Protein AF-A0A8S3DVE0-F1 (afdb_monomer)

Radius of gyrati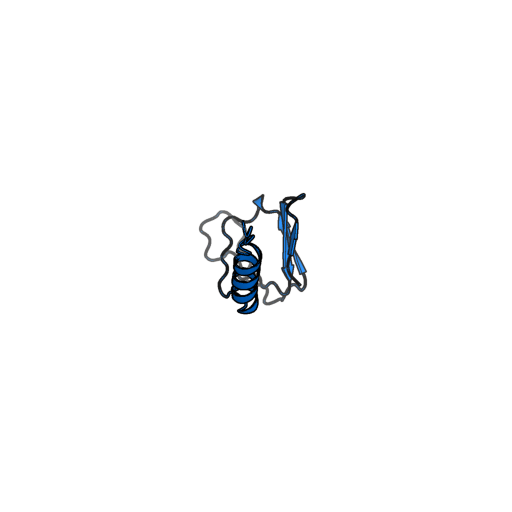on: 20.72 Å; Cα contacts (8 Å, |Δi|>4): 73; chains: 1; bounding box: 64×49×23 Å

Sequence (79 aa):
MSGVDKKNELTVLGNVECFGTENRVENVTTSNTTATVIPIMQFANSDIQVLNVVHEHPAVKSLGNILVQSSSSPHKKSH

InterPro domains:
  IPR010920 LSM domain superfamily [SSF50182] (2-56)

Secondary structure (DSSP, 8-state):
--EEETTTTEEEEEEE----STT--SS----------EEEEEEEGGG-S----S---HHHHHHHHHHHHHT--------

Foldseek 3Di:
DWDADPVQQKTKDAFDFDCWCVPPPDPDDGDHGDRDGDGMDMDRNVVDPDDDDPDDDVVVVVVVVVVVVVVPDDPPPDD

Solvent-accessible surface area (backbone atoms only — not comparable to full-atom values): 5304 Å² total; per-residue (Å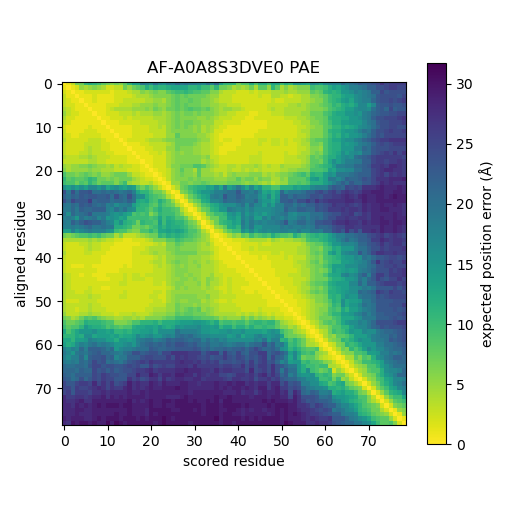²): 110,70,53,74,42,81,90,80,44,34,40,38,40,34,66,41,70,52,84,55,47,82,89,53,98,59,103,60,85,77,45,78,54,53,98,52,72,38,65,69,48,78,40,53,54,87,76,53,90,78,88,83,87,90,75,82,61,70,67,61,61,51,52,55,54,54,60,56,56,73,74,65,73,82,82,79,79,76,129

Nearest PDB structures (foldseek):
  3jcr-assembly1_o  TM=4.709E-01  e=7.405E+00  Homo sapiens

Organism: NCBI:txid392030

Structure (mmCIF, N/CA/C/O backbone):
data_AF-A0A8S3DVE0-F1
#
_entry.id   AF-A0A8S3DVE0-F1
#
loop_
_atom_site.group_PDB
_atom_site.id
_atom_site.type_symbol
_atom_site.label_atom_id
_atom_site.label_alt_id
_atom_site.label_comp_id
_atom_site.label_asym_id
_atom_site.label_entity_id
_atom_site.label_seq_id
_atom_site.pdbx_PDB_ins_code
_atom_site.Cartn_x
_atom_site.Cartn_y
_atom_site.Cartn_z
_atom_site.occupancy
_atom_site.B_iso_or_equiv
_atom_site.auth_seq_id
_atom_site.auth_comp_id
_atom_site.auth_asym_id
_atom_site.auth_atom_id
_atom_site.pdbx_PDB_model_num
ATOM 1 N N . MET A 1 1 ? 0.610 -11.711 1.790 1.00 64.12 1 MET A N 1
ATOM 2 C CA . MET A 1 1 ? -0.815 -11.859 2.161 1.00 64.12 1 MET A CA 1
ATOM 3 C C . MET A 1 1 ? -1.421 -10.468 2.121 1.00 64.12 1 MET A C 1
ATOM 5 O O . MET A 1 1 ? -0.815 -9.581 2.701 1.00 64.12 1 MET A O 1
ATOM 9 N N . SER A 1 2 ? -2.531 -10.270 1.410 1.00 84.69 2 SER A N 1
ATOM 10 C CA . SER A 1 2 ? -3.200 -8.963 1.295 1.00 84.69 2 SER A CA 1
ATOM 11 C C . SER A 1 2 ? -4.675 -9.109 1.664 1.00 84.69 2 SER A C 1
ATOM 13 O O . SER A 1 2 ? -5.242 -10.188 1.478 1.00 84.69 2 SER A O 1
ATOM 15 N N . GLY A 1 3 ? -5.293 -8.055 2.192 1.00 90.75 3 GLY A N 1
ATOM 16 C CA . GLY A 1 3 ? -6.678 -8.088 2.657 1.00 90.75 3 GLY A CA 1
ATOM 17 C C . GLY A 1 3 ? -7.266 -6.698 2.884 1.00 90.75 3 GLY A C 1
ATOM 18 O O . GLY A 1 3 ? -6.537 -5.712 2.961 1.00 90.75 3 GLY A O 1
ATOM 19 N N . VAL A 1 4 ? -8.594 -6.634 2.984 1.00 92.12 4 VAL A N 1
ATOM 20 C CA . VAL A 1 4 ? -9.352 -5.396 3.214 1.00 92.12 4 VAL A CA 1
ATOM 21 C C . VAL A 1 4 ? -10.230 -5.576 4.445 1.00 92.12 4 VAL A C 1
ATOM 23 O O . VAL A 1 4 ? -11.057 -6.488 4.490 1.00 92.12 4 VAL A O 1
ATOM 26 N N . ASP A 1 5 ? -10.076 -4.684 5.418 1.00 93.38 5 ASP A N 1
ATOM 27 C CA . ASP A 1 5 ? -10.963 -4.563 6.569 1.00 93.38 5 ASP A CA 1
ATOM 28 C C . ASP A 1 5 ? -11.949 -3.420 6.320 1.00 93.38 5 ASP A C 1
ATOM 30 O O . ASP A 1 5 ? -11.635 -2.241 6.475 1.00 93.38 5 ASP A O 1
ATOM 34 N N . LYS A 1 6 ? -13.170 -3.782 5.921 1.00 92.50 6 LYS A N 1
ATOM 35 C CA . LYS A 1 6 ? -14.234 -2.812 5.637 1.00 92.50 6 LYS A CA 1
ATOM 36 C C . LYS A 1 6 ? -14.766 -2.117 6.889 1.00 92.50 6 LYS A C 1
ATOM 38 O O . LYS A 1 6 ? -15.352 -1.052 6.762 1.00 92.50 6 LYS A O 1
ATOM 43 N N . LYS A 1 7 ? -14.625 -2.727 8.071 1.00 94.25 7 LYS A N 1
ATOM 44 C CA . LYS A 1 7 ? -15.169 -2.172 9.317 1.00 94.25 7 LYS A CA 1
ATOM 45 C C . LYS A 1 7 ? -14.296 -1.034 9.824 1.00 94.25 7 LYS A C 1
ATOM 47 O O . LYS A 1 7 ? -14.822 -0.031 10.288 1.00 94.25 7 LYS A O 1
ATOM 52 N N . ASN A 1 8 ? -12.983 -1.228 9.754 1.00 94.62 8 ASN A N 1
ATOM 53 C CA . ASN A 1 8 ? -12.007 -0.255 10.234 1.00 94.62 8 ASN A CA 1
ATOM 54 C C . ASN A 1 8 ? -11.430 0.616 9.106 1.00 94.62 8 ASN A C 1
ATOM 56 O O . ASN A 1 8 ? -10.577 1.452 9.370 1.00 94.62 8 ASN A O 1
ATOM 60 N N . GLU A 1 9 ? -11.883 0.408 7.866 1.00 95.94 9 GLU A N 1
ATOM 61 C CA . GLU A 1 9 ? -11.437 1.128 6.667 1.00 95.94 9 GLU A CA 1
ATOM 62 C C . GLU A 1 9 ? -9.922 1.031 6.439 1.00 95.94 9 GLU A C 1
ATOM 64 O O . GLU A 1 9 ? -9.242 2.018 6.155 1.00 95.94 9 GLU A O 1
ATOM 69 N N . LEU A 1 10 ? -9.395 -0.193 6.554 1.00 96.00 10 LEU A N 1
ATOM 70 C CA . LEU A 1 10 ? -7.969 -0.484 6.413 1.00 96.00 10 LEU A CA 1
ATOM 71 C C . LEU A 1 10 ? -7.717 -1.419 5.235 1.00 96.00 10 LEU A C 1
ATOM 73 O O . LEU A 1 10 ? -8.445 -2.390 5.010 1.00 96.00 10 LEU A O 1
ATOM 77 N N . THR A 1 11 ? -6.613 -1.174 4.542 1.00 95.62 11 THR A N 1
ATOM 78 C CA . THR A 1 11 ? -6.088 -2.057 3.502 1.00 95.62 11 THR A CA 1
ATOM 79 C C . THR A 1 11 ? -4.717 -2.565 3.926 1.00 95.62 11 THR A C 1
ATOM 81 O O . THR A 1 11 ? -3.840 -1.790 4.301 1.00 95.62 11 THR A O 1
ATOM 84 N N . VAL A 1 12 ? -4.521 -3.882 3.876 1.00 95.50 12 VAL A N 1
ATOM 85 C CA . VAL A 1 12 ? -3.247 -4.535 4.194 1.00 95.50 12 VAL A CA 1
ATOM 86 C C . VAL A 1 12 ? -2.667 -5.122 2.919 1.00 95.50 12 VAL A C 1
ATOM 88 O O . VAL A 1 12 ? -3.319 -5.923 2.244 1.00 95.50 12 VAL A O 1
ATOM 91 N N . LEU A 1 13 ? -1.429 -4.748 2.606 1.00 94.62 13 LEU A N 1
ATOM 92 C CA . LEU A 1 13 ? -0.678 -5.243 1.458 1.00 94.62 13 LEU A CA 1
ATOM 93 C C . LEU A 1 13 ? 0.562 -6.000 1.935 1.00 94.62 13 LEU A C 1
ATOM 95 O O . LEU A 1 13 ? 1.250 -5.573 2.861 1.00 94.62 13 LEU A O 1
ATOM 99 N N . GLY A 1 14 ? 0.845 -7.131 1.293 1.00 94.25 14 GLY A N 1
ATOM 100 C CA . GLY A 1 14 ? 2.086 -7.872 1.508 1.00 94.25 14 GLY A CA 1
ATOM 101 C C . GLY A 1 14 ? 3.117 -7.598 0.416 1.00 94.25 14 GLY A C 1
ATOM 102 O O . GLY A 1 14 ? 2.733 -7.358 -0.725 1.00 94.25 14 GLY A O 1
ATOM 103 N N . ASN A 1 15 ? 4.402 -7.724 0.759 1.00 93.75 15 ASN A N 1
ATOM 104 C CA . ASN A 1 15 ? 5.548 -7.537 -0.143 1.00 93.75 15 ASN A CA 1
ATOM 105 C C . ASN A 1 15 ? 5.517 -6.183 -0.876 1.00 93.75 15 ASN A C 1
ATOM 107 O O . ASN A 1 15 ? 5.532 -6.129 -2.104 1.00 93.75 15 ASN A O 1
ATOM 111 N N . VAL A 1 16 ? 5.426 -5.095 -0.114 1.00 92.38 16 VAL A N 1
ATOM 112 C CA . VAL A 1 16 ? 5.325 -3.729 -0.641 1.00 92.38 16 VAL A CA 1
ATOM 113 C C . VAL A 1 16 ? 6.711 -3.147 -0.887 1.00 92.38 16 VAL A C 1
ATOM 115 O O . VAL A 1 16 ? 7.596 -3.276 -0.047 1.00 92.38 16 VAL A O 1
ATOM 118 N N . GLU A 1 17 ? 6.878 -2.465 -2.013 1.00 92.06 17 GLU A N 1
ATOM 119 C CA . GLU A 1 17 ? 8.070 -1.682 -2.338 1.00 92.06 17 GLU A CA 1
ATOM 120 C C . GLU A 1 17 ? 7.702 -0.194 -2.414 1.00 92.06 17 GLU A C 1
ATOM 122 O O . GLU A 1 17 ? 6.659 0.173 -2.965 1.00 92.06 17 GLU A O 1
ATOM 127 N N . CYS A 1 18 ? 8.538 0.668 -1.830 1.00 89.06 18 CYS A N 1
ATOM 128 C CA . CYS A 1 18 ? 8.327 2.113 -1.813 1.00 89.06 18 CYS A CA 1
ATOM 129 C C . CYS A 1 18 ? 9.207 2.778 -2.871 1.00 89.06 18 CYS A C 1
ATOM 131 O O . CYS A 1 18 ? 10.422 2.784 -2.724 1.00 89.06 18 CYS A O 1
ATOM 133 N N . PHE A 1 19 ? 8.600 3.391 -3.890 1.00 87.69 19 PHE A N 1
ATOM 134 C CA . PHE A 1 19 ? 9.343 3.989 -5.008 1.00 87.69 19 PHE A CA 1
ATOM 135 C C . PHE A 1 19 ? 9.896 5.396 -4.737 1.00 87.69 19 PHE A C 1
ATOM 137 O O . PHE A 1 19 ? 10.756 5.838 -5.483 1.00 87.69 19 PHE A O 1
ATOM 144 N N . GLY A 1 20 ? 9.485 6.053 -3.649 1.00 84.56 20 GLY A N 1
ATOM 145 C CA . GLY A 1 20 ? 9.914 7.412 -3.302 1.00 84.56 20 GLY A CA 1
ATOM 146 C C . GLY A 1 20 ? 8.862 8.478 -3.620 1.00 84.56 20 GLY A C 1
ATOM 147 O O . GLY A 1 20 ? 7.703 8.173 -3.925 1.00 84.56 20 GLY A O 1
ATOM 148 N N . THR A 1 21 ? 9.245 9.747 -3.466 1.00 83.81 21 THR A N 1
ATOM 149 C CA . THR A 1 21 ? 8.364 10.921 -3.633 1.00 83.81 21 THR A CA 1
ATOM 150 C C . THR A 1 21 ? 8.867 11.912 -4.682 1.00 83.81 21 THR A C 1
ATOM 152 O O . THR A 1 21 ? 8.229 12.938 -4.898 1.00 83.81 21 THR A O 1
ATOM 155 N N . GLU A 1 22 ? 9.982 11.619 -5.350 1.00 80.25 22 GLU A N 1
ATOM 156 C CA . GLU A 1 22 ? 10.737 12.531 -6.218 1.00 80.25 22 GLU A CA 1
ATOM 157 C C . GLU A 1 22 ? 9.948 13.069 -7.420 1.00 80.25 22 GLU A C 1
ATOM 159 O O . GLU A 1 22 ? 10.251 14.147 -7.921 1.00 80.25 22 GLU A O 1
ATOM 164 N N . ASN A 1 23 ? 8.905 12.354 -7.848 1.00 81.69 23 ASN A N 1
ATOM 165 C CA . ASN A 1 23 ? 8.049 12.741 -8.972 1.00 81.69 23 ASN A CA 1
ATOM 166 C C . ASN A 1 23 ? 6.727 13.410 -8.544 1.00 81.69 23 ASN A C 1
ATOM 168 O O . ASN A 1 23 ? 5.883 13.698 -9.393 1.00 81.69 23 ASN A O 1
ATOM 172 N N . ARG A 1 24 ? 6.502 13.638 -7.241 1.00 80.12 24 ARG A N 1
ATOM 173 C CA . ARG A 1 24 ? 5.303 14.327 -6.736 1.00 80.12 24 ARG A CA 1
ATOM 174 C C . ARG A 1 24 ? 5.595 15.817 -6.553 1.00 80.12 24 ARG A C 1
ATOM 176 O O . ARG A 1 24 ? 6.580 16.181 -5.926 1.00 80.12 24 ARG A O 1
ATOM 183 N N . VAL A 1 25 ? 4.708 16.682 -7.051 1.00 70.62 25 VAL A N 1
ATOM 184 C CA . VAL A 1 25 ? 4.842 18.159 -6.985 1.00 70.62 25 VAL A CA 1
ATOM 185 C C . VAL A 1 25 ? 4.379 18.718 -5.625 1.00 70.62 25 VAL A C 1
ATOM 187 O O . VAL A 1 25 ? 3.861 19.826 -5.527 1.00 70.62 25 VAL A O 1
ATOM 190 N N . GLU A 1 26 ? 4.511 17.939 -4.554 1.00 67.44 26 GLU A N 1
ATOM 191 C CA . GLU A 1 26 ? 4.033 18.306 -3.218 1.00 67.44 26 GLU A CA 1
ATOM 192 C C . GLU A 1 26 ? 5.206 18.728 -2.318 1.00 67.44 26 GLU A C 1
ATOM 194 O O . GLU A 1 26 ? 6.328 18.257 -2.495 1.00 67.44 26 GLU A O 1
ATOM 199 N N . ASN A 1 27 ? 4.946 19.601 -1.333 1.00 57.22 27 ASN A N 1
ATOM 200 C CA . ASN A 1 27 ? 5.913 20.082 -0.327 1.00 57.22 27 ASN A CA 1
ATOM 201 C C . ASN A 1 27 ? 6.310 18.978 0.678 1.00 57.22 27 ASN A C 1
ATOM 203 O O . ASN A 1 27 ? 6.185 19.142 1.892 1.00 57.22 27 ASN A O 1
ATOM 207 N N . VAL A 1 28 ? 6.751 17.827 0.184 1.00 63.62 28 VAL A N 1
ATOM 208 C CA . VAL A 1 28 ? 7.155 16.676 0.988 1.00 63.62 28 VAL A CA 1
ATOM 209 C C . VAL A 1 28 ? 8.675 16.599 0.983 1.00 63.62 28 VAL A C 1
ATOM 211 O O . VAL A 1 28 ? 9.317 16.804 -0.046 1.00 63.62 28 VAL A O 1
ATOM 214 N N . THR A 1 29 ? 9.265 16.304 2.142 1.00 63.00 29 THR A N 1
ATOM 215 C CA . THR A 1 29 ? 10.692 15.990 2.252 1.00 63.00 29 THR A CA 1
ATOM 216 C C . THR A 1 29 ? 11.037 14.907 1.233 1.00 63.00 29 THR A C 1
ATOM 218 O O . THR A 1 29 ? 10.494 13.805 1.292 1.00 63.00 29 THR A O 1
ATOM 221 N N . THR A 1 30 ? 11.918 15.220 0.285 1.00 59.12 30 THR A N 1
ATOM 222 C CA . THR A 1 30 ? 12.352 14.268 -0.739 1.00 59.12 30 THR A CA 1
ATOM 223 C C . THR A 1 30 ? 13.064 13.113 -0.052 1.00 59.12 30 THR A C 1
ATOM 225 O O . THR A 1 30 ? 14.164 13.284 0.478 1.00 59.12 30 THR A O 1
ATOM 228 N N . SER A 1 31 ? 12.419 11.950 -0.023 1.00 63.88 31 SER A N 1
ATOM 229 C CA . SER A 1 31 ? 13.039 10.714 0.439 1.00 63.88 31 SER A CA 1
ATOM 230 C C . SER A 1 31 ? 13.430 9.893 -0.780 1.00 63.88 31 SER A C 1
ATOM 232 O O . SER A 1 31 ? 12.596 9.613 -1.640 1.00 63.88 31 SER A O 1
ATOM 234 N N . ASN A 1 32 ? 14.716 9.557 -0.870 1.00 60.19 32 ASN A N 1
ATOM 235 C CA . ASN A 1 32 ? 15.201 8.650 -1.900 1.00 60.19 32 ASN A CA 1
ATOM 236 C C . ASN A 1 32 ? 14.661 7.246 -1.615 1.00 60.19 32 ASN A C 1
ATOM 238 O O . ASN A 1 32 ? 14.605 6.821 -0.459 1.00 60.19 32 ASN A O 1
ATOM 242 N N . THR A 1 33 ? 14.299 6.540 -2.683 1.00 66.25 33 THR A N 1
ATOM 243 C CA . THR A 1 33 ? 13.839 5.153 -2.682 1.00 66.25 33 THR A CA 1
ATOM 244 C C . THR A 1 33 ? 14.717 4.279 -1.782 1.00 66.25 33 THR A C 1
ATOM 246 O O . THR A 1 33 ? 15.923 4.150 -2.002 1.00 66.25 33 THR A O 1
ATOM 249 N N . THR A 1 34 ? 14.124 3.635 -0.778 1.00 62.94 34 THR A N 1
ATOM 250 C CA . THR A 1 34 ? 14.746 2.480 -0.131 1.00 62.94 34 THR A CA 1
ATOM 251 C C . THR A 1 34 ? 14.301 1.248 -0.905 1.00 62.94 34 THR A C 1
ATOM 253 O O . THR A 1 34 ? 13.120 0.920 -0.923 1.00 62.94 34 THR A O 1
ATOM 256 N N . ALA A 1 35 ? 15.239 0.555 -1.557 1.00 66.38 35 ALA A N 1
ATOM 257 C CA . ALA A 1 35 ? 14.991 -0.702 -2.279 1.00 66.38 35 ALA A CA 1
ATOM 258 C C . ALA A 1 35 ? 14.710 -1.880 -1.317 1.00 66.38 35 ALA A C 1
ATOM 260 O O . ALA A 1 35 ? 15.237 -2.983 -1.465 1.00 66.38 35 ALA A O 1
ATOM 261 N N . THR A 1 36 ? 13.931 -1.624 -0.268 1.00 83.00 36 THR A N 1
ATOM 262 C CA . THR A 1 36 ? 13.605 -2.568 0.790 1.00 83.00 36 THR A CA 1
ATOM 263 C C . THR A 1 36 ? 12.169 -3.015 0.601 1.00 83.00 36 THR A C 1
ATOM 265 O O . THR A 1 36 ? 11.240 -2.213 0.683 1.00 83.00 36 THR A O 1
ATOM 268 N N . VAL A 1 37 ? 11.983 -4.318 0.402 1.00 90.38 37 VAL A N 1
ATOM 269 C CA . VAL A 1 37 ? 10.651 -4.921 0.410 1.00 90.38 37 VAL A CA 1
ATOM 270 C C . VAL A 1 37 ? 10.147 -4.977 1.848 1.00 90.38 37 VAL A C 1
ATOM 272 O O . VAL A 1 37 ? 10.755 -5.607 2.713 1.00 90.38 37 VAL A O 1
ATOM 275 N N . ILE A 1 38 ? 9.012 -4.335 2.091 1.00 91.31 38 ILE A N 1
ATOM 276 C CA . ILE A 1 38 ? 8.293 -4.357 3.359 1.00 91.31 38 ILE A CA 1
ATOM 277 C C . ILE A 1 38 ? 7.341 -5.562 3.328 1.00 91.31 38 ILE A C 1
ATOM 279 O O . ILE A 1 38 ? 6.412 -5.588 2.515 1.00 91.31 38 ILE A O 1
ATOM 283 N N . PRO A 1 39 ? 7.530 -6.580 4.190 1.00 92.56 39 PRO A N 1
ATOM 284 C CA . PRO A 1 39 ? 6.755 -7.818 4.100 1.00 92.56 39 PRO A CA 1
ATOM 285 C C . PRO A 1 39 ? 5.249 -7.615 4.276 1.00 92.56 39 PRO A C 1
ATOM 287 O O . PRO A 1 39 ? 4.460 -8.293 3.617 1.00 92.56 39 PRO A O 1
ATOM 290 N N . ILE A 1 40 ? 4.853 -6.697 5.163 1.00 94.50 40 ILE A N 1
ATOM 291 C CA . ILE A 1 40 ? 3.461 -6.345 5.453 1.00 94.50 40 ILE A CA 1
ATOM 292 C C . ILE A 1 40 ? 3.393 -4.844 5.721 1.00 94.50 40 ILE A C 1
ATOM 294 O O . ILE A 1 40 ? 4.128 -4.334 6.565 1.00 94.50 40 ILE A O 1
ATOM 298 N N . MET A 1 41 ? 2.483 -4.160 5.037 1.00 93.88 41 MET A N 1
ATOM 299 C CA . MET A 1 41 ? 2.191 -2.749 5.248 1.00 93.88 41 MET A CA 1
ATOM 300 C C . MET A 1 41 ? 0.682 -2.544 5.344 1.00 93.88 41 MET A C 1
ATOM 302 O O . MET A 1 41 ? -0.090 -3.127 4.580 1.00 93.88 41 MET A O 1
ATOM 306 N N . GLN A 1 42 ? 0.270 -1.729 6.307 1.00 95.81 42 GLN A N 1
ATOM 307 C CA . GLN A 1 42 ? -1.119 -1.357 6.531 1.00 95.81 42 GLN A CA 1
ATOM 308 C C . GLN A 1 42 ? -1.313 0.107 6.154 1.00 95.81 42 GLN A C 1
ATOM 310 O O . GLN A 1 42 ? -0.498 0.952 6.514 1.00 95.81 42 GLN A O 1
ATOM 315 N N . PHE A 1 43 ? -2.411 0.382 5.465 1.00 96.25 43 PHE A N 1
ATOM 316 C CA . PHE A 1 43 ? -2.821 1.714 5.054 1.00 96.25 43 PHE A CA 1
ATOM 317 C C . PHE A 1 43 ? -4.214 1.993 5.606 1.00 96.25 43 PHE A C 1
ATOM 319 O O . PHE A 1 43 ? -5.100 1.136 5.494 1.00 96.25 43 PHE A O 1
ATOM 326 N N . ALA A 1 44 ? -4.424 3.188 6.157 1.00 96.75 44 ALA A N 1
ATOM 327 C CA . ALA A 1 44 ? -5.776 3.704 6.276 1.00 96.75 44 ALA A CA 1
ATOM 328 C C . ALA A 1 44 ? -6.273 4.063 4.876 1.00 96.75 44 ALA A C 1
ATOM 330 O O . ALA A 1 44 ? -5.529 4.621 4.067 1.00 96.75 44 ALA A O 1
ATOM 331 N N . ASN A 1 45 ? -7.531 3.752 4.571 1.00 93.56 45 ASN A N 1
ATOM 332 C CA . ASN A 1 45 ? -8.078 4.051 3.249 1.00 93.56 45 ASN A CA 1
ATOM 333 C C . ASN A 1 45 ? -8.058 5.562 2.949 1.00 93.56 45 ASN A C 1
ATOM 335 O O . ASN A 1 45 ? -7.945 5.941 1.788 1.00 93.56 45 ASN A O 1
ATOM 339 N N . SER A 1 46 ? -8.095 6.412 3.981 1.00 96.19 46 SER A N 1
ATOM 340 C CA . SER A 1 46 ? -7.948 7.869 3.874 1.00 96.19 46 SER A CA 1
ATOM 341 C C . SER A 1 46 ? -6.584 8.330 3.355 1.00 96.19 46 SER A C 1
ATOM 343 O O . SER A 1 46 ? -6.491 9.412 2.784 1.00 96.19 46 SER A O 1
ATOM 345 N N . ASP A 1 47 ? -5.534 7.528 3.543 1.00 93.25 47 ASP A N 1
ATOM 346 C CA . ASP A 1 47 ? -4.168 7.879 3.135 1.00 93.25 47 ASP A CA 1
ATOM 347 C C . ASP A 1 47 ? -3.920 7.550 1.653 1.00 93.25 47 ASP A C 1
ATOM 349 O O . ASP A 1 47 ? -2.954 8.011 1.040 1.00 93.25 47 ASP A O 1
ATOM 353 N N . ILE A 1 48 ? -4.798 6.738 1.058 1.00 94.00 48 ILE A N 1
ATOM 354 C CA . ILE A 1 48 ? -4.687 6.274 -0.320 1.00 94.00 48 ILE A CA 1
ATOM 355 C C . ILE A 1 48 ? -5.479 7.213 -1.228 1.00 94.00 48 ILE A C 1
ATOM 357 O O . ILE A 1 48 ? -6.703 7.171 -1.280 1.00 94.00 48 ILE A O 1
ATOM 361 N N . GLN A 1 49 ? -4.770 8.018 -2.019 1.00 92.69 49 GLN A N 1
ATOM 362 C CA . GLN A 1 49 ? -5.418 8.867 -3.025 1.00 92.69 49 GLN A CA 1
ATOM 363 C C . GLN A 1 49 ? -5.985 8.049 -4.199 1.00 92.69 49 GLN A C 1
ATOM 365 O O . GLN A 1 49 ? -7.060 8.353 -4.708 1.00 92.69 49 GLN A O 1
ATOM 370 N N . VAL A 1 50 ? -5.256 7.022 -4.653 1.00 93.25 50 VAL A N 1
ATOM 371 C CA . VAL A 1 50 ? -5.627 6.185 -5.805 1.00 93.25 50 VAL A CA 1
ATOM 372 C C . VAL A 1 50 ? -5.163 4.748 -5.572 1.00 93.25 50 VAL A C 1
ATOM 374 O O . VAL A 1 50 ? -4.015 4.525 -5.186 1.00 93.25 50 VAL A O 1
ATOM 377 N N . LEU A 1 51 ? -6.033 3.774 -5.860 1.00 92.50 51 LEU A N 1
ATOM 378 C CA . LEU A 1 51 ? -5.721 2.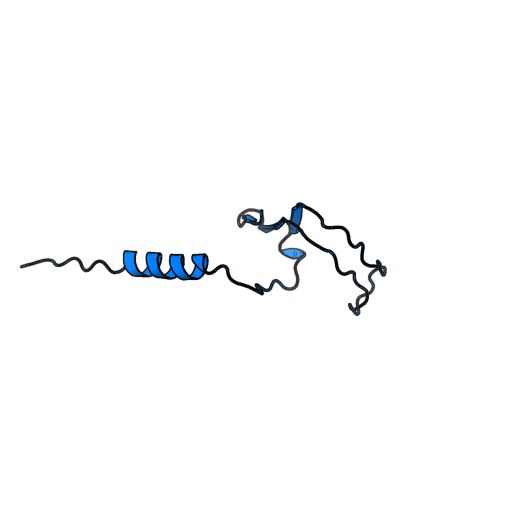344 -5.833 1.00 92.50 51 LEU A CA 1
ATOM 379 C C . LEU A 1 51 ? -6.169 1.681 -7.138 1.00 92.50 51 LEU A C 1
ATOM 381 O O . LEU A 1 51 ? -7.359 1.663 -7.444 1.00 92.50 51 LEU A O 1
ATOM 385 N N . ASN A 1 52 ? -5.222 1.090 -7.869 1.00 91.75 52 ASN A N 1
ATOM 386 C CA . ASN A 1 52 ? -5.482 0.411 -9.138 1.00 91.75 52 ASN A CA 1
ATOM 387 C C . ASN A 1 52 ? -5.026 -1.051 -9.086 1.00 91.75 52 ASN A C 1
ATOM 389 O O . ASN A 1 52 ? -3.912 -1.353 -8.656 1.00 91.75 52 ASN A O 1
ATOM 393 N N . VAL A 1 53 ? -5.869 -1.957 -9.584 1.00 89.69 53 VAL A N 1
ATOM 394 C CA . VAL A 1 53 ? -5.514 -3.367 -9.789 1.00 89.69 53 VAL A CA 1
ATOM 395 C C . VAL A 1 53 ? -4.880 -3.511 -11.170 1.00 89.69 53 VAL A C 1
ATOM 397 O O . VAL A 1 53 ? -5.535 -3.278 -12.180 1.00 89.69 53 VAL A O 1
ATOM 400 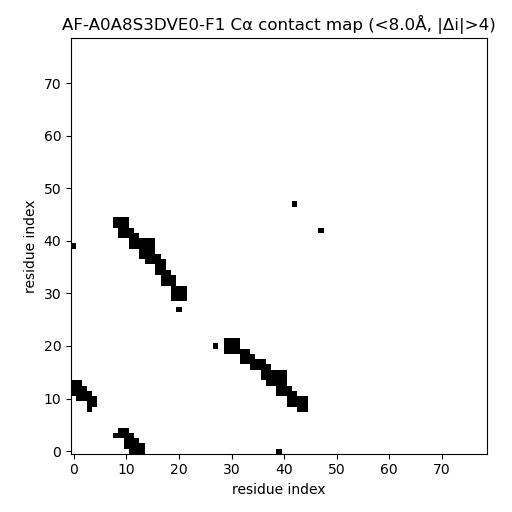N N . VAL A 1 54 ? -3.601 -3.891 -11.218 1.00 87.94 54 VAL A N 1
ATOM 401 C CA . VAL A 1 54 ? -2.851 -4.023 -12.484 1.00 87.94 54 VAL A CA 1
ATOM 402 C C . VAL A 1 54 ? -3.042 -5.406 -13.116 1.00 87.94 54 VAL A C 1
ATOM 404 O O . VAL A 1 54 ? -3.108 -5.529 -14.334 1.00 87.94 54 VAL A O 1
ATOM 407 N N . HIS A 1 55 ? -3.164 -6.450 -12.293 1.00 84.31 55 HIS A N 1
ATOM 408 C CA . HIS A 1 55 ? -3.380 -7.822 -12.746 1.00 84.31 55 HIS A CA 1
ATOM 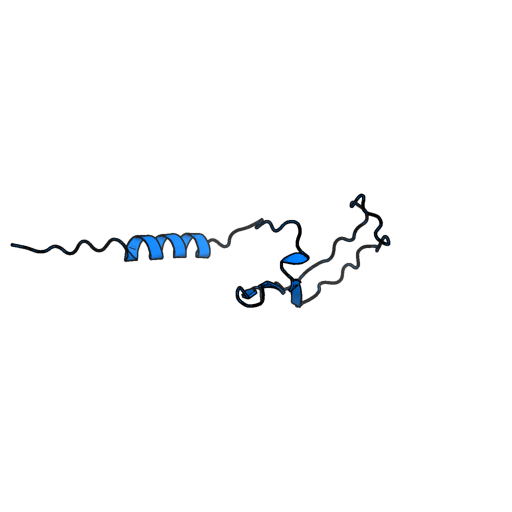409 C C . HIS A 1 55 ? -4.425 -8.509 -11.871 1.00 84.31 55 HIS A C 1
ATOM 411 O O . HIS A 1 55 ? -4.252 -8.637 -10.659 1.00 84.31 55 HIS A O 1
ATOM 417 N N . GLU A 1 56 ? -5.503 -8.982 -12.489 1.00 76.31 56 GLU A N 1
ATOM 418 C CA . GLU A 1 56 ? -6.495 -9.808 -11.808 1.00 76.31 56 GLU A CA 1
ATOM 419 C C . GLU A 1 56 ? -6.085 -11.277 -11.843 1.00 76.31 56 GLU A C 1
ATOM 421 O O . GLU A 1 56 ? -5.773 -11.831 -12.902 1.00 76.31 56 GLU A O 1
ATOM 426 N N . HIS A 1 57 ? -6.143 -11.942 -10.689 1.00 74.62 57 HIS A N 1
ATOM 427 C CA . HIS A 1 57 ? -5.924 -13.379 -10.644 1.00 74.62 57 HIS A CA 1
ATOM 428 C C . HIS A 1 57 ? -7.073 -14.101 -11.381 1.00 74.62 57 HIS A C 1
ATOM 430 O O . HIS A 1 57 ? -8.242 -13.855 -11.070 1.00 74.62 57 HIS A O 1
ATOM 436 N N . PRO A 1 58 ? -6.793 -15.035 -12.309 1.00 68.44 58 PRO A N 1
ATOM 437 C CA . PRO A 1 58 ? -7.821 -15.680 -13.137 1.00 68.44 58 PRO A 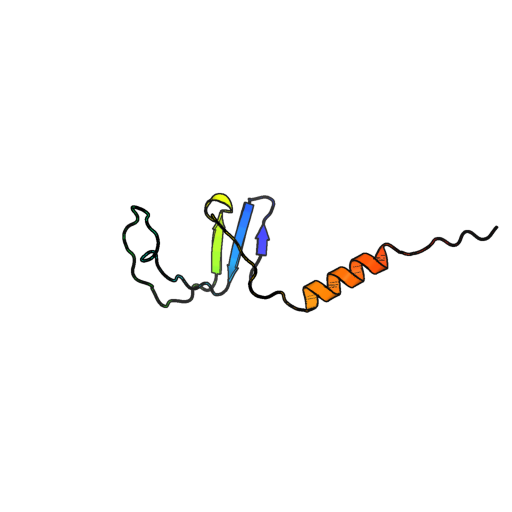CA 1
ATOM 438 C C . PRO A 1 58 ? -8.905 -16.414 -12.327 1.00 68.44 58 PRO A C 1
ATOM 440 O O . PRO A 1 58 ? -10.049 -16.516 -12.767 1.00 68.44 58 PRO A O 1
ATOM 443 N N . ALA A 1 59 ? -8.591 -16.861 -11.107 1.00 67.38 59 ALA A N 1
ATOM 444 C CA . ALA A 1 59 ? -9.577 -17.459 -10.201 1.00 67.38 59 ALA A CA 1
ATOM 445 C C . ALA A 1 59 ? -10.704 -16.491 -9.776 1.00 67.38 59 ALA A C 1
ATOM 447 O O . ALA A 1 59 ? -11.819 -16.940 -9.521 1.00 67.38 59 ALA A O 1
ATOM 448 N N . VAL A 1 60 ? -10.453 -15.176 -9.747 1.00 61.72 60 VAL A N 1
ATOM 449 C CA . VAL A 1 60 ? -11.473 -14.163 -9.416 1.00 61.72 60 VAL A CA 1
ATOM 450 C C . VAL A 1 60 ? -12.523 -14.072 -10.529 1.00 61.72 60 VAL A C 1
ATOM 452 O O . VAL A 1 60 ? -13.714 -13.973 -10.242 1.00 61.72 60 VAL A O 1
ATOM 455 N N . LYS 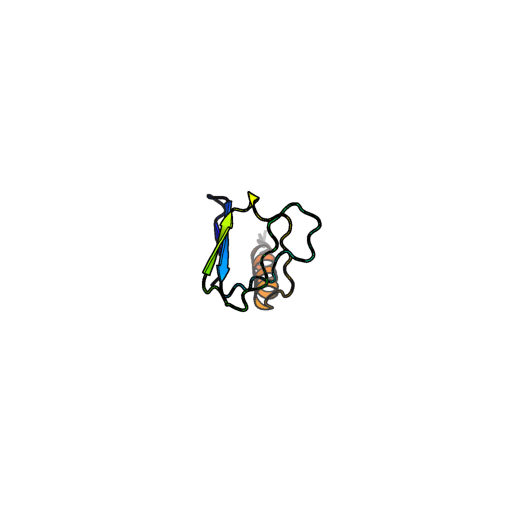A 1 61 ? -12.111 -14.238 -11.795 1.00 58.59 61 LYS A N 1
ATOM 456 C CA . LYS A 1 61 ? -13.034 -14.340 -12.940 1.00 58.59 61 LYS A CA 1
ATOM 457 C C . LYS A 1 61 ? -13.888 -15.611 -12.875 1.00 58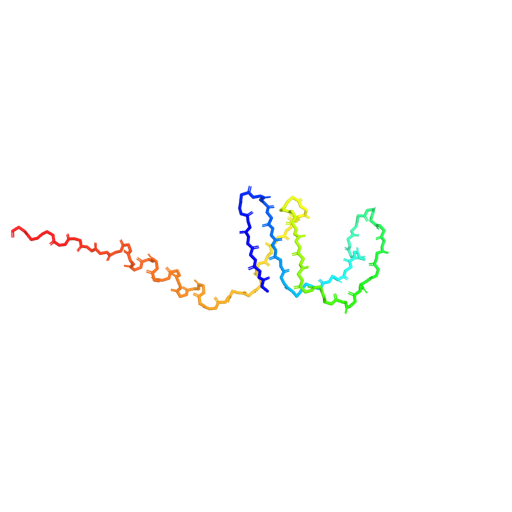.59 61 LYS A C 1
ATOM 459 O O . LYS A 1 61 ? -15.076 -15.577 -13.176 1.00 58.59 61 LYS A O 1
ATOM 464 N N . SER A 1 62 ? -13.292 -16.722 -12.437 1.00 56.44 62 SER A N 1
ATOM 465 C CA . SER A 1 62 ? -13.982 -18.013 -12.298 1.00 56.44 62 SER A CA 1
ATOM 466 C C . SER A 1 62 ? -15.044 -18.008 -11.185 1.00 56.44 62 SER A C 1
ATOM 468 O O . SER A 1 62 ? -16.154 -18.495 -11.388 1.00 56.44 62 SER A O 1
ATOM 470 N N . LEU A 1 63 ? -14.761 -17.386 -10.032 1.00 55.19 63 LEU A N 1
ATOM 471 C CA . LEU A 1 63 ? -15.728 -17.260 -8.930 1.00 55.19 63 LEU A CA 1
ATOM 472 C C . LEU A 1 63 ? -16.943 -16.395 -9.297 1.00 55.19 63 LEU A C 1
ATOM 474 O O . LEU A 1 63 ? -18.059 -16.722 -8.895 1.00 55.19 63 LEU A O 1
ATOM 478 N N . GLY A 1 64 ? -16.748 -15.344 -10.102 1.00 53.22 64 GLY A N 1
ATOM 479 C CA . GLY A 1 64 ? -17.853 -14.557 -10.657 1.00 53.22 64 GLY A CA 1
ATOM 480 C C . GLY A 1 64 ? -18.836 -15.419 -11.457 1.00 53.22 64 GLY A C 1
ATOM 481 O O . GLY A 1 64 ? -20.046 -15.311 -11.269 1.00 53.22 64 GLY A O 1
ATOM 482 N N . ASN A 1 65 ? -18.332 -16.354 -12.267 1.00 48.38 65 ASN A N 1
ATOM 483 C CA . ASN A 1 65 ? -19.179 -17.260 -13.050 1.00 48.38 65 ASN A CA 1
ATOM 484 C C . ASN A 1 65 ? -19.938 -18.275 -12.178 1.00 48.38 65 ASN A C 1
ATOM 486 O O . ASN A 1 65 ? -21.108 -18.551 -12.443 1.00 48.38 65 ASN A O 1
ATOM 490 N N . ILE A 1 66 ? -19.320 -18.792 -11.111 1.00 52.69 66 ILE A N 1
ATOM 491 C CA . ILE A 1 66 ? -19.966 -19.747 -10.189 1.00 52.69 66 ILE A CA 1
ATOM 492 C C . ILE A 1 66 ? -21.100 -19.071 -9.391 1.00 52.69 66 ILE A C 1
ATOM 494 O O . ILE A 1 66 ? -22.157 -19.671 -9.169 1.00 52.69 66 ILE A O 1
ATOM 498 N N . LEU A 1 67 ? -20.925 -17.805 -8.998 1.00 45.97 67 LEU A N 1
ATOM 499 C CA . LEU A 1 67 ? -21.948 -17.039 -8.275 1.00 45.97 67 LEU A CA 1
ATOM 500 C C . LEU A 1 67 ? -23.155 -16.670 -9.167 1.00 45.97 67 LEU A C 1
ATOM 502 O O . LEU A 1 67 ? -24.297 -16.644 -8.709 1.00 45.97 67 LEU A O 1
ATOM 506 N N . VAL A 1 68 ? -22.930 -16.443 -10.465 1.00 51.91 68 VAL A N 1
ATOM 507 C CA . VAL A 1 68 ? -24.009 -16.181 -11.439 1.00 51.91 68 VAL A CA 1
ATOM 508 C C . VAL A 1 68 ? -24.799 -17.456 -11.770 1.00 51.91 68 VAL A C 1
ATOM 510 O O . VAL A 1 68 ? -26.019 -17.419 -11.916 1.00 51.91 68 VAL A O 1
ATOM 513 N N . GLN A 1 69 ? -24.149 -18.620 -11.822 1.00 44.72 69 GLN A N 1
ATOM 514 C CA . GLN A 1 69 ? -24.843 -19.888 -12.085 1.00 44.72 69 GLN A CA 1
ATOM 515 C C . GLN A 1 69 ? -25.687 -20.371 -10.895 1.00 44.72 69 GLN A C 1
ATOM 517 O O . GLN A 1 69 ? -26.747 -20.960 -11.086 1.00 44.72 69 GLN A O 1
ATOM 522 N N . SER A 1 70 ? -25.279 -20.068 -9.662 1.00 49.00 70 SER A N 1
ATOM 523 C CA . SER A 1 70 ? -26.025 -20.455 -8.453 1.00 49.00 70 SER A CA 1
ATOM 524 C C . SER A 1 70 ? -27.304 -19.635 -8.211 1.00 49.00 70 SER A C 1
ATOM 526 O O . SER A 1 70 ? -28.163 -20.068 -7.447 1.00 49.00 70 SER A O 1
ATOM 528 N N . SER A 1 71 ? -27.489 -18.504 -8.903 1.00 49.28 71 SER A N 1
ATOM 529 C CA . SER A 1 71 ? -28.723 -17.697 -8.858 1.00 49.28 71 SER A CA 1
ATOM 530 C C . SER A 1 71 ? -29.729 -18.022 -9.975 1.00 49.28 71 SER A C 1
ATOM 532 O O . SER A 1 71 ? -30.834 -17.483 -9.982 1.00 49.28 71 SER A O 1
ATOM 534 N N . SER A 1 72 ? -29.398 -18.946 -10.887 1.00 48.22 72 SER A N 1
ATOM 535 C CA . SER A 1 72 ? -30.263 -19.373 -11.997 1.00 48.22 72 SER A CA 1
ATOM 536 C C . SER A 1 72 ? -30.698 -20.839 -11.868 1.00 48.22 72 SER A C 1
ATOM 538 O O . SER A 1 72 ? -30.515 -21.651 -12.768 1.00 48.22 72 SER A O 1
ATOM 540 N N . SER A 1 73 ? -31.329 -21.193 -10.744 1.00 44.72 73 SER A N 1
ATOM 541 C CA . SER A 1 73 ? -32.142 -22.416 -10.660 1.00 44.72 73 SER A CA 1
ATOM 542 C C . SER A 1 73 ? -33.606 -22.085 -10.975 1.00 44.72 73 SER A C 1
ATOM 544 O O . SER A 1 73 ? -34.272 -21.463 -10.146 1.00 44.72 73 SER A O 1
ATOM 546 N N . PRO A 1 74 ? -34.161 -22.475 -12.138 1.00 45.19 74 PRO A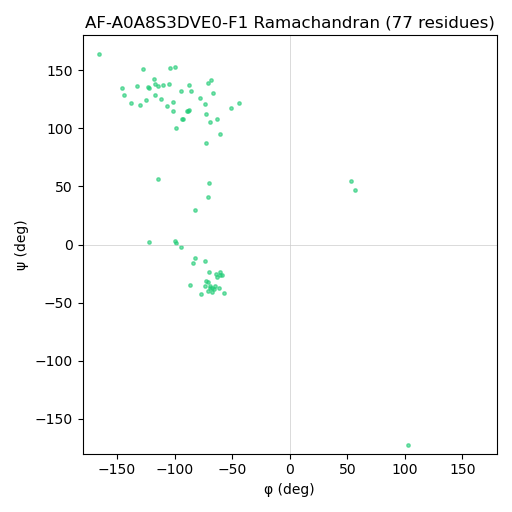 N 1
ATOM 547 C CA . PRO A 1 74 ? -35.591 -22.352 -12.372 1.00 45.19 74 PRO A CA 1
ATOM 548 C C . PRO A 1 74 ? -36.320 -23.407 -11.533 1.00 45.19 74 PRO A C 1
ATOM 550 O O . PRO A 1 74 ? -36.236 -24.607 -11.797 1.00 45.19 74 PRO A O 1
ATOM 553 N N . HIS A 1 75 ? -37.074 -22.962 -10.525 1.00 43.66 75 HIS A N 1
ATOM 554 C CA . HIS A 1 75 ? -38.108 -23.784 -9.906 1.00 43.66 75 HIS A CA 1
ATOM 555 C C . HIS A 1 75 ? -39.149 -24.146 -10.970 1.00 43.66 75 HIS A C 1
ATOM 557 O O . HIS A 1 75 ? -40.081 -23.391 -11.246 1.00 43.66 75 HIS A O 1
ATOM 563 N N . LYS A 1 76 ? -38.998 -25.323 -11.576 1.00 42.25 76 LYS A N 1
ATOM 564 C CA . LYS A 1 76 ? -40.018 -25.928 -12.428 1.00 42.25 76 LYS A CA 1
ATOM 565 C C . LYS A 1 76 ? -41.155 -26.420 -11.519 1.00 42.25 76 LYS A C 1
ATOM 567 O O . LYS A 1 76 ? -41.143 -27.561 -11.069 1.00 42.25 76 LYS A O 1
ATOM 572 N N . LYS A 1 77 ? -42.123 -25.550 -11.204 1.00 45.75 77 LYS A N 1
ATOM 573 C CA . LYS A 1 77 ? -43.445 -25.992 -10.730 1.00 45.75 77 LYS A CA 1
ATOM 574 C C . LYS A 1 77 ? -44.143 -26.655 -11.918 1.00 45.75 77 LYS A C 1
ATOM 576 O O . LYS A 1 77 ? -44.543 -25.963 -12.849 1.00 45.75 77 LYS A O 1
ATOM 581 N N . SER A 1 78 ? -44.228 -27.984 -11.910 1.00 46.22 78 SER A N 1
ATOM 582 C CA . SER A 1 78 ? -45.167 -28.696 -12.779 1.00 46.22 78 SER A CA 1
ATOM 583 C C . SER A 1 78 ? -46.553 -28.588 -12.157 1.00 46.22 78 SER A C 1
ATOM 585 O O . SER A 1 78 ? -46.712 -28.885 -10.972 1.00 46.22 78 SER A O 1
ATOM 587 N N . HIS A 1 79 ? -47.496 -28.107 -12.964 1.00 42.41 79 HIS A N 1
ATOM 588 C CA . HIS A 1 79 ? -48.932 -28.284 -12.772 1.00 42.41 79 HIS A CA 1
ATOM 589 C C . HIS A 1 79 ? -49.318 -29.760 -12.908 1.00 42.41 79 HIS A C 1
ATOM 591 O O . HIS A 1 79 ? -48.532 -30.504 -13.551 1.00 42.41 79 HIS A O 1
#

Mean predicted aligned error: 12.76 Å

pLDDT: mean 75.45, std 18.77, range [42.25, 96.75]